Protein AF-A0A8C9S2L9-F1 (afdb_monomer_lite)

pLDDT: mean 76.25, std 18.32, range [38.62, 98.0]

Foldseek 3Di:
DDDDDDDDDDDDDDDDDDPPPPPPDPDDPVVVPPPPPPPPPPVPPPVVVVVVCVVPVVCVVVVVVVVCVVVVVVVVVVCCCPPPQVHPPDCPPPVRSVVPDDQCDDPDPDDDPDGDDDDVVVVVVVVVVD

InterPro domains:
  IPR010530 NADH-ubiquinone reductase complex 1 MLRQ subunit [PF06522] (54-107)
  IPR010530 NADH-ubiquinone reductase complex 1 MLRQ subunit [PTHR14256] (47-130)

Secondary structure (DSSP, 8-state):
------------PPPP------------GGGGSSS---------THHHHHHHHHH-TTHHHHHHHHHHHHHHHHHHHHHHHHH-TTS-S-TTT-S-GGGG--TTS--SSS-SS------HHHHHHHHHH-

Sequence (130 aa):
MIGSLSTCPGHRAPPPLLMIHRTGRKSRPEDLQNHFSFHPRFRRKMSGFFQLLRKKKELIPLIGFVGIAAAGAVSASIYFLLTKPDVILNKTTNPEPWENLDPSKPQKLLTVNQHWKPVEELQMVKNMTK

Radius of gyration: 40.78 Å; chains: 1; bounding box: 51×93×99 Å

Organism: Scleropages formosus (NCBI:txid113540)

Structure (mmCIF, N/CA/C/O backbone):
data_AF-A0A8C9S2L9-F1
#
_entry.id   AF-A0A8C9S2L9-F1
#
loop_
_atom_site.group_PDB
_atom_site.id
_atom_site.type_symbol
_atom_site.label_atom_id
_atom_site.label_alt_id
_atom_site.label_comp_id
_atom_site.label_asym_id
_atom_site.label_entity_id
_atom_site.label_seq_id
_atom_site.pdbx_PDB_ins_code
_atom_site.Cartn_x
_atom_site.Cartn_y
_atom_site.Cartn_z
_atom_site.occupancy
_atom_site.B_iso_or_equiv
_atom_site.auth_seq_id
_atom_site.auth_comp_id
_atom_site.auth_asym_id
_atom_site.auth_atom_id
_atom_site.pdbx_PDB_model_num
ATOM 1 N N . MET A 1 1 ? 4.739 77.047 36.561 1.00 39.81 1 MET A N 1
ATOM 2 C CA . MET A 1 1 ? 5.771 77.795 37.311 1.00 39.81 1 MET A CA 1
ATOM 3 C C . MET A 1 1 ? 5.863 77.144 38.685 1.00 39.81 1 MET A C 1
ATOM 5 O O . MET A 1 1 ? 4.840 77.052 39.340 1.00 39.81 1 MET A O 1
ATOM 9 N N . ILE A 1 2 ? 6.872 76.302 38.921 1.00 41.44 2 ILE A N 1
ATOM 10 C CA . ILE A 1 2 ? 8.150 76.658 39.578 1.00 41.44 2 ILE A CA 1
ATOM 11 C C . ILE A 1 2 ? 7.880 77.170 41.003 1.00 41.44 2 ILE A C 1
ATOM 13 O O . ILE A 1 2 ? 7.382 78.277 41.148 1.00 41.44 2 ILE A O 1
ATOM 17 N N . GLY A 1 3 ? 8.072 76.321 42.020 1.00 38.62 3 GLY A N 1
ATOM 18 C CA . GLY A 1 3 ? 9.108 76.517 43.062 1.00 38.62 3 GLY A CA 1
ATOM 19 C C . GLY A 1 3 ? 8.465 77.153 44.306 1.00 38.62 3 GLY A C 1
ATOM 20 O O . GLY A 1 3 ? 7.509 77.893 44.158 1.00 38.62 3 GLY A O 1
ATOM 21 N N . SER A 1 4 ? 8.817 76.918 45.567 1.00 44.84 4 SER A N 1
ATOM 22 C CA . SER A 1 4 ? 10.034 76.455 46.240 1.00 44.84 4 SER A CA 1
ATOM 23 C C . SER A 1 4 ? 9.603 76.043 47.668 1.00 44.84 4 SER A C 1
ATOM 25 O O . SER A 1 4 ? 8.721 76.680 48.231 1.00 44.84 4 SER A O 1
ATOM 27 N N . LEU A 1 5 ? 10.003 74.878 48.183 1.00 43.31 5 LEU A N 1
ATOM 28 C CA . LEU A 1 5 ? 11.209 74.599 48.988 1.00 43.31 5 LEU A CA 1
ATOM 29 C C . LEU A 1 5 ? 11.068 74.889 50.493 1.00 43.31 5 LEU A C 1
ATOM 31 O O . LEU A 1 5 ? 10.469 75.875 50.901 1.00 43.31 5 LEU A O 1
ATOM 35 N N . SER A 1 6 ? 11.815 74.081 51.255 1.00 45.31 6 SER A N 1
ATOM 36 C CA . SER A 1 6 ? 12.221 74.264 52.656 1.00 45.31 6 SER A CA 1
ATOM 37 C C . SER A 1 6 ? 11.240 73.659 53.679 1.00 45.31 6 SER A C 1
ATOM 39 O O . SER A 1 6 ? 10.057 73.955 53.658 1.00 45.31 6 SER A O 1
ATOM 41 N N . THR A 1 7 ? 11.626 72.761 54.593 1.00 47.91 7 THR A N 1
ATOM 42 C CA . THR A 1 7 ? 12.914 72.631 55.298 1.00 47.91 7 THR A CA 1
ATOM 43 C C . THR A 1 7 ? 13.059 71.200 55.866 1.00 47.91 7 THR A C 1
ATOM 45 O O . THR A 1 7 ? 12.128 70.679 56.475 1.00 47.91 7 THR A O 1
ATOM 48 N N . CYS A 1 8 ? 14.221 70.563 55.668 1.00 41.47 8 CYS A N 1
ATOM 49 C CA . CYS A 1 8 ? 14.717 69.381 56.414 1.00 41.47 8 CYS A CA 1
ATOM 50 C C . CYS A 1 8 ? 15.183 69.814 57.839 1.00 41.47 8 CYS A C 1
ATOM 52 O O . CYS A 1 8 ? 15.072 71.004 58.116 1.00 41.47 8 CYS A O 1
ATOM 54 N N . PRO A 1 9 ? 15.809 69.004 58.733 1.00 50.06 9 PRO A N 1
ATOM 55 C CA . PRO A 1 9 ? 16.164 67.580 58.687 1.00 50.06 9 PRO A CA 1
ATOM 56 C C . PRO A 1 9 ? 15.889 66.804 60.005 1.00 50.06 9 PRO A C 1
ATOM 58 O O . PRO A 1 9 ? 15.728 67.363 61.083 1.00 50.06 9 PRO A O 1
ATOM 61 N N . GLY A 1 10 ? 15.926 65.472 59.937 1.00 43.38 10 GLY A N 1
ATOM 62 C CA . GLY A 1 10 ? 15.890 64.592 61.110 1.00 43.38 10 GLY A CA 1
ATOM 63 C C . GLY A 1 10 ? 16.819 63.403 60.908 1.00 43.38 10 GLY A C 1
ATOM 64 O O . GLY A 1 10 ? 16.395 62.338 60.472 1.00 43.38 10 GLY A O 1
ATOM 65 N N . HIS A 1 11 ? 18.104 63.625 61.173 1.00 51.09 11 HIS A N 1
ATOM 66 C CA . HIS A 1 11 ? 19.195 62.661 61.056 1.00 51.09 11 HIS A CA 1
ATOM 67 C C . HIS A 1 11 ? 18.979 61.511 62.058 1.00 51.09 11 HIS A C 1
ATOM 69 O O . HIS A 1 11 ? 19.073 61.717 63.267 1.00 51.09 11 HIS A O 1
ATOM 75 N N . ARG A 1 12 ? 18.684 60.295 61.582 1.00 48.59 12 ARG A N 1
ATOM 76 C CA . ARG A 1 12 ? 18.643 59.082 62.416 1.00 48.59 12 ARG A CA 1
ATOM 77 C C . ARG A 1 12 ? 19.739 58.128 61.940 1.00 48.59 12 ARG A C 1
ATOM 79 O O . ARG A 1 12 ? 19.815 57.813 60.757 1.00 48.59 12 ARG A O 1
ATOM 86 N N . ALA A 1 13 ? 20.628 57.762 62.859 1.00 54.91 13 ALA A N 1
ATOM 87 C CA . ALA A 1 13 ? 21.772 56.886 62.629 1.00 54.91 13 ALA A CA 1
ATOM 88 C C . ALA A 1 13 ? 21.344 55.488 62.126 1.00 54.91 13 ALA A C 1
ATOM 90 O O . ALA A 1 13 ? 20.272 55.011 62.514 1.00 54.91 13 ALA A O 1
ATOM 91 N N . PRO A 1 14 ? 22.156 54.813 61.290 1.00 62.28 14 PRO A N 1
ATOM 92 C CA . PRO A 1 14 ? 21.868 53.452 60.852 1.00 62.28 14 PRO A CA 1
ATOM 93 C C . PRO A 1 14 ? 22.109 52.438 61.990 1.00 62.28 14 PRO A C 1
ATOM 95 O O . PRO A 1 14 ? 23.114 52.547 62.697 1.00 62.28 14 PRO A O 1
ATOM 98 N N . PRO A 1 15 ? 21.229 51.437 62.181 1.00 66.88 15 PRO A N 1
ATOM 99 C CA . PRO A 1 15 ? 21.486 50.333 63.102 1.00 66.88 15 PRO A CA 1
ATOM 100 C C . PRO A 1 15 ? 22.613 49.415 62.583 1.00 66.88 15 PRO A C 1
ATOM 102 O O . PRO A 1 15 ? 22.843 49.339 61.373 1.00 66.88 15 PRO A O 1
ATOM 105 N N . PRO A 1 16 ? 23.323 48.712 63.484 1.00 56.75 16 PRO A N 1
ATOM 106 C CA . PRO A 1 16 ? 24.492 47.913 63.138 1.00 56.75 16 PRO A CA 1
ATOM 107 C C . PRO A 1 16 ? 24.140 46.738 62.218 1.00 56.75 16 PRO A C 1
ATOM 109 O O . PRO A 1 16 ? 23.162 46.020 62.426 1.00 56.75 16 PRO A O 1
ATOM 112 N N . LEU A 1 17 ? 24.994 46.549 61.208 1.00 57.59 17 LEU A N 1
ATOM 113 C CA . LEU A 1 17 ? 25.014 45.424 60.278 1.00 57.59 17 LEU A CA 1
ATOM 114 C C . LEU A 1 17 ? 25.057 44.095 61.051 1.00 57.59 17 LEU A C 1
ATOM 116 O O . LEU A 1 17 ? 26.111 43.653 61.508 1.00 57.59 17 LEU A O 1
ATOM 120 N N . LEU A 1 18 ? 23.906 43.432 61.173 1.00 56.97 18 LEU A N 1
ATOM 121 C CA . LEU A 1 18 ? 23.842 42.026 61.554 1.00 56.97 18 LEU A CA 1
ATOM 122 C C . LEU A 1 18 ? 24.429 41.198 60.405 1.00 56.97 18 LEU A C 1
ATOM 124 O O . LEU A 1 18 ? 23.785 40.958 59.384 1.00 56.97 18 LEU A O 1
ATOM 128 N N . MET A 1 19 ? 25.684 40.786 60.585 1.00 51.91 19 MET A N 1
ATOM 129 C CA . MET A 1 19 ? 26.362 39.756 59.802 1.00 51.91 19 MET A CA 1
ATOM 130 C C . MET A 1 19 ? 25.570 38.446 59.898 1.00 51.91 19 MET A C 1
ATOM 132 O O . MET A 1 19 ? 25.762 37.644 60.812 1.00 51.91 19 MET A O 1
ATOM 136 N N . ILE A 1 20 ? 24.660 38.218 58.949 1.00 57.28 20 ILE A N 1
ATOM 137 C CA . ILE A 1 20 ? 24.030 36.912 58.762 1.00 57.28 20 ILE A CA 1
ATOM 138 C C . ILE A 1 20 ? 25.102 35.976 58.205 1.00 57.28 20 ILE A C 1
ATOM 140 O O . ILE A 1 20 ? 25.492 36.051 57.038 1.00 57.28 20 ILE A O 1
ATOM 144 N N . HIS A 1 21 ? 25.578 35.090 59.072 1.00 48.66 21 HIS A N 1
ATOM 145 C CA . HIS A 1 21 ? 26.456 33.979 58.748 1.00 48.66 21 HIS A CA 1
ATOM 146 C C . HIS A 1 21 ? 25.776 33.114 57.669 1.00 48.66 21 HIS A C 1
ATOM 148 O O . HIS A 1 21 ? 24.833 32.373 57.953 1.00 48.66 21 HIS A O 1
ATOM 154 N N . ARG A 1 22 ? 26.215 33.232 56.405 1.00 52.47 22 ARG A N 1
ATOM 155 C CA . ARG A 1 22 ? 25.791 32.342 55.313 1.00 52.47 22 ARG A CA 1
ATOM 156 C C . ARG A 1 22 ? 26.290 30.934 55.624 1.00 52.47 22 ARG A C 1
ATOM 158 O O . ARG A 1 22 ? 27.412 30.566 55.291 1.00 52.47 22 ARG A O 1
ATOM 165 N N . THR A 1 23 ? 25.447 30.131 56.255 1.00 50.12 23 THR A N 1
ATOM 166 C CA . THR A 1 23 ? 25.638 28.686 56.321 1.00 50.12 23 THR A CA 1
ATOM 167 C C . THR A 1 23 ? 25.376 28.122 54.926 1.00 50.12 23 THR A C 1
ATOM 169 O O . THR A 1 23 ? 24.242 27.998 54.469 1.00 50.12 23 THR A O 1
ATOM 172 N N . GLY A 1 24 ? 26.454 27.838 54.195 1.00 48.16 24 GLY A N 1
ATOM 173 C CA . GLY A 1 24 ? 26.383 27.126 52.926 1.00 48.16 24 GLY A CA 1
ATOM 174 C C . GLY A 1 24 ? 25.824 25.723 53.155 1.00 48.16 24 GLY A C 1
ATOM 175 O O . GLY A 1 24 ? 26.552 24.821 53.565 1.00 48.16 24 GLY A O 1
ATOM 176 N N . ARG A 1 25 ? 24.527 25.524 52.893 1.00 48.94 25 ARG A N 1
ATOM 177 C CA . ARG A 1 25 ? 23.947 24.186 52.732 1.00 48.94 25 ARG A CA 1
ATOM 178 C C . ARG A 1 25 ? 24.575 23.553 51.494 1.00 48.94 25 ARG A C 1
ATOM 180 O O . ARG A 1 25 ? 24.208 23.874 50.370 1.00 48.94 25 ARG A O 1
ATOM 187 N N . LYS A 1 26 ? 25.514 22.641 51.724 1.00 48.22 26 LYS A N 1
ATOM 188 C CA . LYS A 1 26 ? 25.992 21.666 50.744 1.00 48.22 26 LYS A CA 1
ATOM 189 C C . LYS A 1 26 ? 24.792 20.805 50.326 1.00 48.22 26 LYS A C 1
ATOM 191 O O . LYS A 1 26 ? 24.383 19.922 51.078 1.00 48.22 26 LYS A O 1
ATOM 196 N N . SER A 1 27 ? 24.175 21.114 49.189 1.00 57.12 27 SER A N 1
ATOM 197 C CA . SER A 1 27 ? 23.128 20.283 48.591 1.00 57.12 27 SER A CA 1
ATOM 198 C C . SER A 1 27 ? 23.719 18.909 48.272 1.00 57.12 27 SER A C 1
ATOM 200 O O . SER A 1 27 ? 24.768 18.798 47.635 1.00 57.12 27 SER A O 1
ATOM 202 N N . ARG A 1 28 ? 23.088 17.856 48.799 1.00 55.19 28 ARG A N 1
ATOM 203 C CA . ARG A 1 28 ? 23.470 16.468 48.526 1.00 55.19 28 ARG A CA 1
ATOM 204 C C . ARG A 1 28 ? 23.173 16.151 47.050 1.00 55.19 28 ARG A C 1
ATOM 206 O O . ARG A 1 28 ? 22.149 16.601 46.546 1.00 55.19 28 ARG A O 1
ATOM 213 N N . PRO A 1 29 ? 24.020 15.362 46.366 1.00 54.28 29 PRO A N 1
ATOM 214 C CA . PRO A 1 29 ? 23.830 15.019 44.950 1.00 54.28 29 PRO A CA 1
ATOM 215 C C . PRO A 1 29 ? 22.564 14.181 44.669 1.00 54.28 29 PRO A C 1
ATOM 217 O O . PRO A 1 29 ? 22.154 14.074 43.521 1.00 54.28 29 PRO A O 1
ATOM 220 N N . GLU A 1 30 ? 21.907 13.653 45.705 1.00 56.88 30 GLU A N 1
ATOM 221 C CA . GLU A 1 30 ? 20.655 12.883 45.622 1.00 56.88 30 GLU A CA 1
ATOM 222 C C . GLU A 1 30 ? 19.436 13.715 45.164 1.00 56.88 30 GLU A C 1
ATOM 224 O O . GLU A 1 30 ? 18.477 13.169 44.620 1.00 56.88 30 GLU A O 1
ATOM 229 N N . ASP A 1 31 ? 19.461 15.043 45.330 1.00 52.62 31 ASP A N 1
ATOM 230 C CA . ASP A 1 31 ? 18.317 15.908 44.991 1.00 52.62 31 ASP A CA 1
ATOM 231 C C . ASP A 1 31 ? 18.241 16.268 43.493 1.00 52.62 31 ASP A C 1
ATOM 233 O O . ASP A 1 31 ? 17.215 16.761 43.021 1.00 52.62 31 ASP A O 1
ATOM 237 N N . LEU A 1 32 ? 19.292 15.981 42.711 1.00 55.69 32 LEU A N 1
ATOM 238 C CA . LEU A 1 32 ? 19.327 16.250 41.265 1.00 55.69 32 LEU A CA 1
ATOM 239 C C . LEU A 1 32 ? 18.942 15.033 40.403 1.00 55.69 32 LEU A C 1
ATOM 241 O O . LEU A 1 32 ? 18.920 15.129 39.178 1.00 55.69 32 LEU A O 1
ATOM 245 N N . GLN A 1 33 ? 18.606 13.896 41.020 1.00 56.06 33 GLN A N 1
ATOM 246 C CA . GLN A 1 33 ? 18.216 12.671 40.308 1.00 56.06 33 GLN A CA 1
ATOM 247 C C . GLN A 1 33 ? 16.689 12.566 40.082 1.00 56.06 33 GLN A C 1
ATOM 249 O O . GLN A 1 33 ? 16.240 11.743 39.288 1.00 56.06 33 GLN A O 1
ATOM 254 N N . ASN A 1 34 ? 15.872 13.416 40.721 1.00 54.88 34 ASN A N 1
ATOM 255 C CA . ASN A 1 34 ? 14.414 13.218 40.808 1.00 54.88 34 ASN A CA 1
ATOM 256 C C . ASN A 1 34 ? 13.539 14.168 39.965 1.00 54.88 34 ASN A C 1
ATOM 258 O O . ASN A 1 34 ? 12.315 14.109 40.068 1.00 54.88 34 ASN A O 1
ATOM 262 N N . HIS A 1 35 ? 14.108 15.005 39.091 1.00 49.53 35 HIS A N 1
ATOM 263 C CA . HIS A 1 35 ? 13.314 15.949 38.278 1.00 49.53 35 HIS A CA 1
ATOM 264 C C . HIS A 1 35 ? 13.149 15.553 36.796 1.00 49.53 35 HIS A C 1
ATOM 266 O O . HIS A 1 35 ? 12.462 16.235 36.040 1.00 49.53 35 HIS A O 1
ATOM 272 N N . PHE A 1 36 ? 13.725 14.424 36.372 1.00 56.22 36 PHE A N 1
ATOM 273 C CA . PHE A 1 36 ? 13.581 13.893 35.008 1.00 56.22 36 PHE A CA 1
ATOM 274 C C . PHE A 1 36 ? 12.893 12.526 34.980 1.00 56.22 36 PHE A C 1
ATOM 276 O O . PHE A 1 36 ? 13.228 11.647 34.193 1.00 56.22 36 PHE A O 1
ATOM 283 N N . SER A 1 37 ? 11.854 12.350 35.795 1.00 54.81 37 SER A N 1
ATOM 284 C CA . SER A 1 37 ? 10.844 11.333 35.496 1.00 54.81 37 SER A CA 1
ATOM 285 C C . SER A 1 37 ? 9.873 11.908 34.469 1.00 54.81 37 SER A C 1
ATOM 287 O O . SER A 1 37 ? 8.771 12.347 34.802 1.00 54.81 37 SER A O 1
ATOM 289 N N . PHE A 1 38 ? 10.285 11.922 33.197 1.00 58.12 38 PHE A N 1
ATOM 290 C CA . PHE A 1 38 ? 9.334 12.006 32.094 1.00 58.12 38 PHE A CA 1
ATOM 291 C C . PHE A 1 38 ? 8.501 10.730 32.163 1.00 58.12 38 PHE A C 1
ATOM 293 O O . PHE A 1 38 ? 8.888 9.685 31.654 1.00 58.12 38 PHE A O 1
ATOM 300 N N . HIS A 1 39 ? 7.391 10.788 32.892 1.00 55.16 39 HIS A N 1
ATOM 301 C CA . HIS A 1 39 ? 6.398 9.734 32.911 1.00 55.16 39 HIS A CA 1
ATOM 302 C C . HIS A 1 39 ? 5.571 9.939 31.638 1.00 55.16 39 HIS A C 1
ATOM 304 O O . HIS A 1 39 ? 4.702 10.821 31.630 1.00 55.16 39 HIS A O 1
ATOM 310 N N . PRO A 1 40 ? 5.780 9.181 30.543 1.00 55.22 40 PRO A N 1
ATOM 311 C CA . PRO A 1 40 ? 4.796 9.182 29.486 1.00 55.22 40 PRO A CA 1
ATOM 312 C C . PRO A 1 40 ? 3.531 8.591 30.108 1.00 55.22 40 PRO A C 1
ATOM 314 O O . PRO A 1 40 ? 3.379 7.375 30.228 1.00 55.22 40 PRO A O 1
ATOM 317 N N . ARG A 1 41 ? 2.579 9.439 30.515 1.00 60.53 41 ARG A N 1
ATOM 318 C CA . ARG A 1 41 ? 1.194 9.015 30.748 1.00 60.53 41 ARG A CA 1
ATOM 319 C C . ARG A 1 41 ? 0.539 8.729 29.400 1.00 60.53 41 ARG A C 1
ATOM 321 O O . ARG A 1 41 ? -0.532 9.233 29.085 1.00 60.53 41 ARG A O 1
ATOM 328 N N . PHE A 1 42 ? 1.152 7.846 28.620 1.00 58.25 42 PHE A N 1
ATOM 329 C CA . PHE A 1 42 ? 0.535 7.191 27.481 1.00 58.25 42 PHE A CA 1
ATOM 330 C C . PHE A 1 42 ? -0.371 6.068 28.009 1.00 58.25 42 PHE A C 1
ATOM 332 O O . PHE A 1 42 ? -0.235 4.891 27.677 1.00 58.25 42 PHE A O 1
ATOM 339 N N . ARG A 1 43 ? -1.301 6.419 28.909 1.00 60.44 43 ARG A N 1
ATOM 340 C CA . ARG A 1 43 ? -2.315 5.488 29.407 1.00 60.44 43 ARG A CA 1
ATOM 341 C C . ARG A 1 43 ? -3.330 5.305 28.284 1.00 60.44 43 ARG A C 1
ATOM 343 O O . ARG A 1 43 ? -4.305 6.047 28.192 1.00 60.44 43 ARG A O 1
ATOM 350 N N . ARG A 1 44 ? -3.045 4.343 27.399 1.00 59.53 44 ARG A N 1
ATOM 351 C CA . ARG A 1 44 ? -3.895 3.922 26.277 1.00 59.53 44 ARG A CA 1
ATOM 352 C C . ARG A 1 44 ? -5.344 3.791 26.743 1.00 59.53 44 ARG A C 1
ATOM 354 O O . ARG A 1 44 ? -5.697 2.866 27.471 1.00 59.53 44 ARG A O 1
ATOM 361 N N . LYS A 1 45 ? -6.203 4.693 26.279 1.00 58.59 45 LYS A N 1
ATOM 362 C CA . LYS A 1 45 ? -7.653 4.672 26.511 1.00 58.59 45 LYS A CA 1
ATOM 363 C C . LYS A 1 45 ? -8.351 3.744 25.502 1.00 58.59 45 LYS A C 1
ATOM 365 O O . LYS A 1 45 ? -9.429 4.055 25.023 1.00 58.59 45 LYS A O 1
ATOM 370 N N . MET A 1 46 ? -7.739 2.607 25.149 1.00 59.56 46 MET A N 1
ATOM 371 C CA . MET A 1 46 ? -8.326 1.663 24.183 1.00 59.56 46 MET A CA 1
ATOM 372 C C . MET A 1 46 ? -9.568 0.961 24.746 1.00 59.56 46 MET A C 1
ATOM 374 O O . MET A 1 46 ? -10.482 0.634 23.997 1.00 59.56 46 MET A O 1
ATOM 378 N N . SER A 1 47 ? -9.637 0.747 26.065 1.00 65.94 47 SER A N 1
ATOM 379 C CA . SER A 1 47 ? -10.713 -0.043 26.676 1.00 65.94 47 SER A CA 1
ATOM 380 C C . SER A 1 47 ? -12.105 0.569 26.483 1.00 65.94 47 SER A C 1
ATOM 382 O O . SER 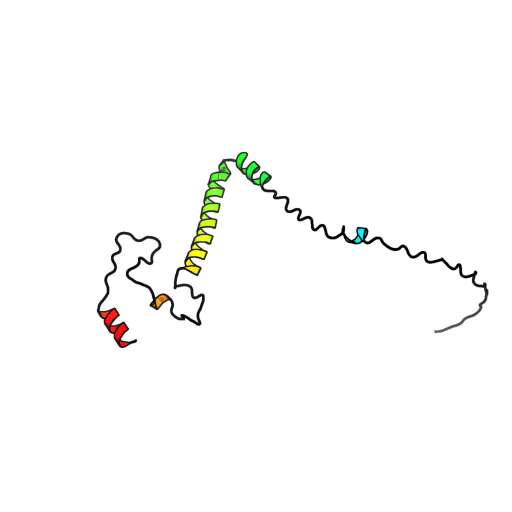A 1 47 ? -13.075 -0.178 26.384 1.00 65.94 47 SER A O 1
ATOM 384 N N . GLY A 1 48 ? -12.219 1.898 26.387 1.00 81.12 48 GLY A N 1
ATOM 385 C CA . GLY A 1 48 ? -13.506 2.587 26.243 1.00 81.12 48 GLY A CA 1
ATOM 386 C C . GLY A 1 48 ? -14.164 2.387 24.875 1.00 81.12 48 GLY A C 1
ATOM 387 O O . GLY A 1 48 ? -15.375 2.201 24.798 1.00 81.12 48 GLY A O 1
ATOM 388 N N . PHE A 1 49 ? -13.372 2.354 23.800 1.00 85.06 49 PHE A N 1
ATOM 389 C CA . PHE A 1 49 ? -13.883 2.161 22.440 1.00 85.06 49 PHE A CA 1
ATOM 390 C C . PHE A 1 49 ? -14.378 0.726 22.216 1.00 85.06 49 PHE A C 1
ATOM 392 O O . PHE A 1 49 ? -15.490 0.514 21.739 1.00 85.06 49 PHE A O 1
ATOM 399 N N . PHE A 1 50 ? -13.611 -0.275 22.661 1.00 84.31 50 PHE A N 1
ATOM 400 C CA . PHE A 1 50 ? -14.049 -1.674 22.593 1.00 84.31 50 PHE A CA 1
ATOM 401 C C . PHE A 1 50 ? -15.287 -1.945 23.461 1.00 84.31 50 PHE A C 1
ATOM 403 O O . PHE A 1 50 ? -16.148 -2.738 23.077 1.00 84.31 50 PHE A O 1
ATOM 410 N N . GLN A 1 51 ? -15.424 -1.262 24.603 1.00 87.12 51 GLN A N 1
ATOM 411 C CA . GLN A 1 51 ? -16.649 -1.316 25.406 1.00 87.12 51 GLN A CA 1
ATOM 412 C C . GLN A 1 51 ? -17.854 -0.714 24.669 1.00 87.12 51 GLN A C 1
ATOM 414 O O . GLN A 1 51 ? -18.945 -1.275 24.752 1.00 87.12 51 GLN A O 1
ATOM 419 N N . LEU A 1 52 ? -17.671 0.381 23.922 1.00 86.38 52 LEU A N 1
ATOM 420 C CA . LEU A 1 52 ? -18.722 0.984 23.096 1.00 86.38 52 LEU A CA 1
ATOM 421 C C . LEU A 1 52 ? -19.185 0.027 21.984 1.00 86.38 52 LEU A C 1
ATOM 423 O O . LEU A 1 52 ? -20.385 -0.198 21.842 1.00 86.38 52 LEU A O 1
ATOM 427 N N . LEU A 1 53 ? -18.245 -0.603 21.271 1.00 86.81 53 LEU A N 1
ATOM 428 C CA . LEU A 1 53 ? -18.545 -1.592 20.227 1.00 86.81 53 LEU A CA 1
ATOM 429 C C . LEU A 1 53 ? -19.254 -2.839 20.775 1.00 86.81 53 LEU A C 1
ATOM 431 O O . LEU A 1 53 ? -20.172 -3.358 20.145 1.00 86.81 53 LEU A O 1
ATOM 435 N N . ARG A 1 54 ? -18.882 -3.309 21.976 1.00 85.75 54 ARG A N 1
ATOM 436 C CA . ARG A 1 54 ? -19.589 -4.423 22.636 1.00 85.75 54 ARG A CA 1
ATOM 437 C C . ARG A 1 54 ? -21.013 -4.060 23.054 1.00 85.75 54 ARG A C 1
ATOM 439 O O . ARG A 1 54 ? -21.887 -4.922 22.995 1.00 85.75 54 ARG A O 1
ATOM 446 N N . LYS A 1 55 ? -21.246 -2.811 23.469 1.00 91.94 55 LYS A N 1
ATOM 447 C CA . LYS A 1 55 ? -22.575 -2.303 23.850 1.00 91.94 55 LYS A CA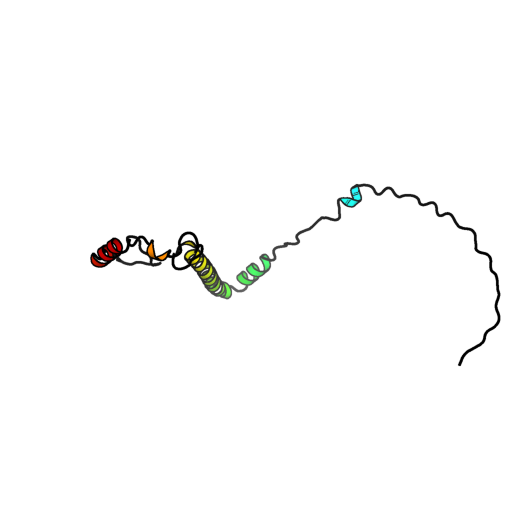 1
ATOM 448 C C . LYS A 1 55 ? -23.474 -2.029 22.638 1.00 91.94 55 LYS A C 1
ATOM 450 O O . LYS A 1 55 ? -24.690 -2.126 22.769 1.00 91.94 55 LYS A O 1
ATOM 455 N N . LYS A 1 56 ? -22.903 -1.686 21.478 1.00 88.94 56 LYS A N 1
ATOM 456 C CA . LYS A 1 56 ? -23.624 -1.352 20.237 1.00 88.94 56 LYS A CA 1
ATOM 457 C C . LYS A 1 56 ? -23.087 -2.179 19.064 1.00 88.94 56 LYS A C 1
ATOM 459 O O . LYS A 1 56 ? -22.218 -1.733 18.321 1.00 88.94 56 LYS A O 1
ATOM 464 N N . LYS A 1 57 ? -23.619 -3.394 18.894 1.00 87.19 57 LYS A N 1
ATOM 465 C CA . LYS A 1 57 ? -23.140 -4.359 17.884 1.00 87.19 57 LYS A CA 1
ATOM 466 C C . LYS A 1 57 ? -23.407 -3.935 16.436 1.00 87.19 57 LYS A C 1
ATOM 468 O O . LYS A 1 57 ? -22.677 -4.348 15.545 1.00 87.19 57 LYS A O 1
ATOM 473 N N . GLU A 1 58 ? -24.394 -3.075 16.214 1.00 90.19 58 GLU A N 1
ATOM 474 C CA . GLU A 1 58 ? -24.738 -2.523 14.896 1.00 90.19 58 GLU A CA 1
ATOM 475 C C . GLU A 1 58 ? -23.613 -1.656 14.303 1.00 90.19 58 GLU A C 1
ATOM 477 O O . GLU A 1 58 ? -23.482 -1.552 13.088 1.00 90.19 58 GLU A O 1
ATOM 482 N N . LEU A 1 59 ? -22.742 -1.084 15.146 1.00 89.75 59 LEU A N 1
ATOM 483 C CA . LEU A 1 59 ? -21.602 -0.276 14.698 1.00 89.75 59 LEU A CA 1
ATOM 484 C C . LEU A 1 59 ? -20.439 -1.116 14.152 1.00 89.75 59 LEU A C 1
ATOM 486 O O . LEU A 1 59 ? -19.592 -0.584 13.437 1.00 89.75 59 LEU A O 1
ATOM 490 N N . ILE A 1 60 ? -20.372 -2.405 14.494 1.00 90.25 60 ILE A N 1
ATOM 491 C CA . ILE A 1 60 ? -19.269 -3.293 14.107 1.00 90.25 60 ILE A CA 1
ATOM 492 C C . ILE A 1 60 ? -19.165 -3.435 12.581 1.00 90.25 60 ILE A C 1
ATOM 494 O O . ILE A 1 60 ? -18.081 -3.173 12.061 1.00 90.25 60 ILE A O 1
ATOM 498 N N . PRO A 1 61 ? -20.232 -3.795 11.837 1.00 93.00 61 PRO A N 1
ATOM 499 C CA . PRO A 1 61 ? -20.145 -3.879 10.380 1.00 93.00 61 PRO A CA 1
ATOM 500 C C . PRO A 1 61 ? -19.856 -2.516 9.743 1.00 93.00 61 PRO A C 1
ATOM 502 O O . PRO A 1 61 ? -19.029 -2.436 8.841 1.00 93.00 61 PRO A O 1
ATOM 505 N N . LEU A 1 62 ? -20.457 -1.434 10.251 1.00 93.88 62 LEU A N 1
ATOM 506 C CA . LEU A 1 62 ? -20.255 -0.083 9.722 1.00 93.88 62 LEU A CA 1
ATOM 507 C C . LEU A 1 62 ? -18.784 0.354 9.813 1.00 93.88 62 LEU A C 1
ATOM 509 O O . LEU A 1 62 ? -18.178 0.737 8.814 1.00 93.88 62 LEU A O 1
ATOM 513 N N . ILE A 1 63 ? -18.188 0.251 11.003 1.00 93.12 63 ILE A N 1
ATOM 514 C CA . ILE A 1 63 ? -16.776 0.596 11.221 1.00 93.12 63 ILE A CA 1
ATOM 515 C C . ILE A 1 63 ? -15.859 -0.418 10.530 1.00 93.12 63 ILE A C 1
ATOM 517 O O . ILE A 1 63 ? -14.782 -0.044 10.076 1.00 93.12 63 ILE A O 1
ATOM 521 N N . GLY A 1 64 ? -16.288 -1.675 10.399 1.00 94.31 64 GLY A N 1
ATOM 522 C CA . GLY A 1 64 ? -15.587 -2.700 9.633 1.00 94.31 64 GLY A CA 1
ATOM 523 C C . GLY A 1 64 ? -15.407 -2.304 8.169 1.00 94.31 64 GLY A C 1
ATOM 524 O O . GLY A 1 64 ? -14.277 -2.279 7.688 1.00 94.31 64 GLY A O 1
ATOM 525 N N . PHE A 1 65 ? -16.483 -1.916 7.478 1.00 96.44 65 PHE A N 1
ATOM 526 C CA . PHE A 1 65 ? -16.403 -1.470 6.083 1.00 96.44 65 PHE A CA 1
ATOM 527 C C . PHE A 1 65 ? -15.554 -0.211 5.921 1.00 96.44 65 PHE A C 1
ATOM 529 O O . PHE A 1 65 ? -14.701 -0.166 5.038 1.00 96.44 65 PHE A O 1
ATOM 536 N N . VAL A 1 66 ? -15.731 0.786 6.793 1.00 97.06 66 VAL A N 1
ATOM 537 C CA . VAL A 1 66 ? -14.921 2.015 6.757 1.00 97.06 66 VAL A CA 1
ATOM 538 C C . VAL A 1 66 ? -13.446 1.710 7.033 1.00 97.06 66 VAL A C 1
ATOM 540 O O . VAL A 1 66 ? -12.570 2.247 6.361 1.00 97.06 66 VAL A O 1
ATOM 543 N N . GLY A 1 67 ? -13.159 0.817 7.980 1.00 96.75 67 GLY A N 1
ATOM 544 C CA . GLY A 1 67 ? -11.805 0.380 8.306 1.00 96.75 67 GLY A CA 1
ATOM 545 C C . GLY A 1 67 ? -11.141 -0.369 7.153 1.00 96.75 67 GLY A C 1
ATOM 546 O O . GLY A 1 67 ? -10.005 -0.055 6.805 1.00 96.75 67 GLY A O 1
ATOM 547 N N . ILE A 1 68 ? -11.857 -1.302 6.519 1.00 97.62 68 ILE A N 1
ATOM 548 C CA . ILE A 1 68 ? -11.388 -2.016 5.323 1.00 97.62 68 ILE A CA 1
ATOM 549 C C . ILE A 1 68 ? -11.157 -1.030 4.175 1.00 97.62 68 ILE A C 1
ATOM 551 O O . ILE A 1 68 ? -10.125 -1.110 3.518 1.00 97.62 68 ILE A O 1
ATOM 555 N N . ALA A 1 69 ? -12.062 -0.074 3.960 1.00 97.25 69 ALA A N 1
ATOM 556 C CA . ALA A 1 69 ? -11.913 0.938 2.919 1.00 97.25 69 ALA A CA 1
ATOM 557 C C . ALA A 1 69 ? -10.694 1.839 3.165 1.00 97.25 69 ALA A C 1
ATOM 559 O O . ALA A 1 69 ? -9.887 2.039 2.260 1.00 97.25 69 ALA A O 1
ATOM 560 N N . ALA A 1 70 ? -10.510 2.336 4.390 1.00 97.94 70 ALA A N 1
ATOM 561 C CA . ALA A 1 70 ? -9.370 3.174 4.748 1.00 97.94 70 ALA A CA 1
ATOM 562 C C . ALA A 1 70 ? -8.043 2.407 4.635 1.00 97.94 70 ALA A C 1
ATOM 564 O O . ALA A 1 70 ? -7.091 2.899 4.029 1.00 97.94 70 ALA A O 1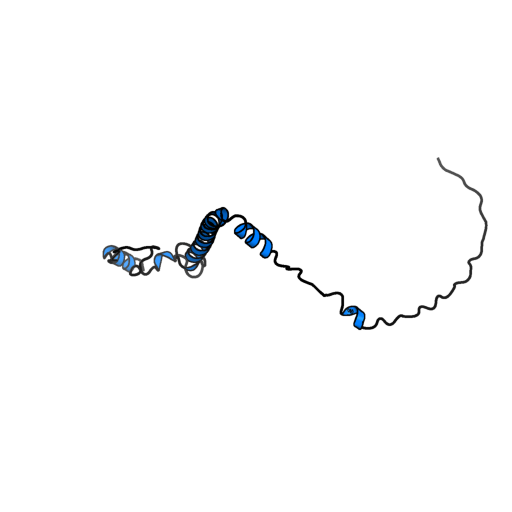
ATOM 565 N N . ALA A 1 71 ? -7.983 1.180 5.159 1.00 97.50 71 ALA A N 1
ATOM 566 C CA . ALA A 1 71 ? -6.806 0.325 5.035 1.00 97.50 71 ALA A CA 1
ATOM 567 C C . ALA A 1 71 ? -6.518 -0.041 3.570 1.00 97.50 71 ALA A C 1
ATOM 569 O O . ALA A 1 71 ? -5.365 -0.006 3.140 1.00 97.50 71 ALA A O 1
ATOM 570 N N . GLY A 1 72 ? -7.556 -0.339 2.788 1.00 97.44 72 GLY A N 1
ATOM 571 C CA . GLY A 1 72 ? -7.469 -0.603 1.353 1.00 97.44 72 GLY A CA 1
ATOM 572 C C . GLY A 1 72 ? -6.926 0.596 0.577 1.00 97.44 72 GLY A C 1
ATOM 573 O O . GLY A 1 72 ? -6.000 0.446 -0.211 1.00 97.44 72 GLY A O 1
ATOM 574 N N . ALA A 1 73 ? -7.422 1.802 0.856 1.00 97.31 73 ALA A N 1
ATOM 575 C CA . ALA A 1 73 ? -6.944 3.028 0.222 1.00 97.31 73 ALA A CA 1
ATOM 576 C C . ALA A 1 73 ? -5.468 3.302 0.544 1.00 97.31 73 ALA A C 1
ATOM 578 O O . ALA A 1 73 ? -4.673 3.570 -0.360 1.00 97.31 73 ALA A O 1
ATOM 579 N N . VAL A 1 74 ? -5.080 3.191 1.818 1.00 98.00 74 VAL A N 1
ATOM 580 C CA . VAL A 1 74 ? -3.690 3.411 2.245 1.00 98.00 74 VAL A CA 1
ATOM 581 C C . VAL A 1 74 ? -2.764 2.366 1.624 1.00 98.00 74 VAL A C 1
ATOM 583 O O . VAL A 1 74 ? -1.732 2.718 1.056 1.00 98.00 74 VAL A O 1
ATOM 586 N N . SER A 1 75 ? -3.141 1.087 1.682 1.00 96.56 75 SER A N 1
ATOM 587 C CA . SER A 1 75 ? -2.331 0.001 1.119 1.00 96.56 75 SER A CA 1
ATOM 588 C C . SER A 1 75 ? -2.196 0.097 -0.401 1.00 96.56 75 SER A C 1
ATOM 590 O O . SER A 1 75 ? -1.083 -0.034 -0.906 1.00 96.56 75 SER A O 1
ATOM 592 N N . ALA A 1 76 ? -3.276 0.402 -1.127 1.00 94.75 76 ALA A N 1
ATOM 593 C CA . ALA A 1 76 ? -3.234 0.631 -2.570 1.00 94.75 76 ALA A CA 1
ATOM 594 C C . ALA A 1 76 ? -2.349 1.831 -2.933 1.00 94.75 76 ALA A C 1
ATOM 596 O O . ALA A 1 76 ? -1.551 1.740 -3.863 1.00 94.75 76 ALA A O 1
ATOM 597 N N . SER A 1 77 ? -2.433 2.924 -2.168 1.00 95.19 77 SER A N 1
ATOM 598 C CA . SER A 1 77 ? -1.587 4.104 -2.383 1.00 95.19 77 SER A CA 1
ATOM 599 C C . SER A 1 77 ? -0.108 3.746 -2.245 1.00 95.19 77 SER A C 1
ATOM 601 O O . SER A 1 77 ? 0.678 4.016 -3.147 1.00 95.19 77 SER A O 1
ATOM 603 N N . ILE A 1 78 ? 0.267 3.068 -1.155 1.00 96.19 78 ILE A N 1
ATOM 604 C CA . ILE A 1 78 ? 1.652 2.630 -0.931 1.00 96.19 78 ILE A CA 1
ATOM 605 C C . ILE A 1 78 ? 2.103 1.663 -2.033 1.00 96.19 78 ILE A C 1
ATOM 607 O O . ILE A 1 78 ? 3.200 1.813 -2.568 1.00 96.19 78 ILE A O 1
ATOM 611 N N . TYR A 1 79 ? 1.258 0.699 -2.407 1.00 93.56 79 TYR A N 1
ATOM 612 C CA . TYR A 1 79 ? 1.556 -0.243 -3.483 1.00 93.56 79 TYR A CA 1
ATOM 613 C C . TYR A 1 79 ? 1.839 0.480 -4.805 1.00 93.56 79 TYR A C 1
ATOM 615 O O . TYR A 1 79 ? 2.857 0.204 -5.439 1.00 93.56 79 TYR A O 1
ATOM 623 N N . PHE A 1 80 ? 0.991 1.430 -5.209 1.00 91.69 80 PHE A N 1
ATOM 624 C CA . PHE A 1 80 ? 1.189 2.180 -6.449 1.00 91.69 80 PHE A CA 1
ATOM 625 C C . PHE A 1 80 ? 2.444 3.044 -6.417 1.00 91.69 80 PHE A C 1
ATOM 627 O O . PHE A 1 80 ? 3.197 3.026 -7.385 1.00 91.69 80 PHE A O 1
ATOM 634 N N . LEU A 1 81 ? 2.710 3.729 -5.304 1.00 91.31 81 LEU A N 1
ATOM 635 C CA . LEU A 1 81 ? 3.904 4.563 -5.165 1.00 91.31 81 LEU A CA 1
ATOM 636 C C . LEU A 1 81 ? 5.200 3.755 -5.310 1.00 91.31 81 LEU A C 1
ATOM 638 O O . LEU A 1 81 ? 6.161 4.251 -5.885 1.00 91.31 81 LEU A O 1
ATOM 642 N N . LEU A 1 82 ? 5.242 2.534 -4.769 1.00 90.12 82 LEU A N 1
ATOM 643 C CA . LEU A 1 82 ? 6.478 1.750 -4.706 1.00 90.12 82 LEU A CA 1
ATOM 644 C C . LEU A 1 82 ? 6.676 0.796 -5.885 1.00 90.12 82 LEU A C 1
ATOM 646 O O . LEU A 1 82 ? 7.813 0.452 -6.195 1.00 90.12 82 LEU A O 1
ATOM 650 N N . THR A 1 83 ? 5.595 0.316 -6.505 1.00 87.00 83 THR A N 1
ATOM 651 C CA . THR A 1 83 ? 5.677 -0.785 -7.483 1.00 87.00 83 THR A CA 1
ATOM 652 C C . THR A 1 83 ? 5.299 -0.391 -8.901 1.00 87.00 83 THR A C 1
ATOM 654 O O . THR A 1 83 ? 5.657 -1.113 -9.834 1.00 87.00 83 THR A O 1
ATOM 657 N N . LYS A 1 84 ? 4.566 0.713 -9.094 1.00 88.12 84 LYS A N 1
ATOM 658 C CA . LYS A 1 84 ? 4.135 1.137 -10.428 1.00 88.12 84 LYS A CA 1
ATOM 659 C C . LYS A 1 84 ? 5.071 2.206 -10.984 1.00 88.12 84 LYS A C 1
ATOM 661 O O . LYS A 1 84 ? 5.398 3.151 -10.273 1.00 88.12 84 LYS A O 1
ATOM 666 N N . PRO A 1 85 ? 5.478 2.086 -12.259 1.00 88.12 85 PRO A N 1
ATOM 667 C CA . PRO A 1 85 ? 6.350 3.071 -12.893 1.00 88.12 85 PRO A CA 1
ATOM 668 C C . PRO A 1 85 ? 5.629 4.380 -13.224 1.00 88.12 85 PRO A C 1
ATOM 670 O O . PRO A 1 85 ? 6.283 5.353 -13.569 1.00 88.12 85 PRO A O 1
ATOM 673 N N . ASP A 1 86 ? 4.299 4.427 -13.123 1.00 85.00 86 ASP A N 1
ATOM 674 C CA . ASP A 1 86 ? 3.521 5.631 -13.428 1.00 85.00 86 ASP A CA 1
ATOM 675 C C . ASP A 1 86 ? 3.838 6.790 -12.462 1.00 85.00 86 ASP A C 1
ATOM 677 O O . ASP A 1 86 ? 3.605 7.957 -12.774 1.00 85.00 86 ASP A O 1
ATOM 681 N N . VAL A 1 87 ? 4.392 6.481 -11.283 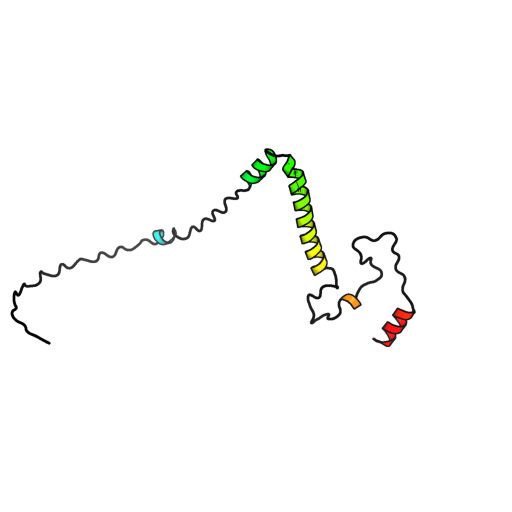1.00 87.00 87 VAL A N 1
ATOM 682 C CA . VAL A 1 87 ? 4.807 7.464 -10.280 1.00 87.00 87 VAL A CA 1
ATOM 683 C C . VAL A 1 87 ? 6.328 7.587 -10.276 1.00 87.00 87 VAL A C 1
ATOM 685 O O . VAL A 1 87 ? 7.049 6.676 -9.872 1.00 87.00 87 VAL A O 1
ATOM 688 N N . ILE A 1 88 ? 6.836 8.751 -10.682 1.00 87.12 88 ILE A N 1
ATOM 689 C CA . ILE A 1 88 ? 8.279 8.998 -10.731 1.00 87.12 88 ILE A CA 1
ATOM 690 C C . ILE A 1 88 ? 8.785 9.464 -9.361 1.00 87.12 88 ILE A C 1
ATOM 692 O O . ILE A 1 88 ? 8.644 10.635 -9.004 1.00 87.12 88 ILE A O 1
ATOM 696 N N . LEU A 1 89 ? 9.413 8.556 -8.608 1.00 85.19 89 LEU A N 1
ATOM 697 C CA . LEU A 1 89 ? 10.064 8.883 -7.331 1.00 85.19 89 LEU A CA 1
ATOM 698 C C . LEU A 1 89 ? 11.527 9.325 -7.491 1.00 85.19 89 LEU A C 1
ATOM 700 O O . LEU A 1 89 ? 12.007 10.147 -6.715 1.00 85.19 89 LEU A O 1
ATOM 704 N N . ASN A 1 90 ? 12.236 8.817 -8.503 1.00 84.81 90 ASN A N 1
ATOM 705 C CA . ASN A 1 90 ? 13.623 9.186 -8.793 1.00 84.81 90 ASN A CA 1
ATOM 706 C C . ASN A 1 90 ? 13.771 9.583 -10.267 1.00 84.81 90 ASN A C 1
ATOM 708 O O . ASN A 1 90 ? 14.022 8.741 -11.126 1.00 84.81 90 ASN A O 1
ATOM 712 N N . LYS A 1 91 ? 13.637 10.885 -10.540 1.00 84.38 91 LYS A N 1
ATOM 713 C CA . LYS A 1 91 ? 13.759 11.461 -11.890 1.00 84.38 91 LYS A CA 1
ATOM 714 C C . LYS A 1 91 ? 15.185 11.430 -12.448 1.00 84.38 91 LYS A C 1
ATOM 716 O O . LYS A 1 91 ? 15.354 11.505 -13.656 1.00 84.38 91 LYS A O 1
ATOM 721 N N . THR A 1 92 ? 16.200 11.347 -11.588 1.00 85.31 92 THR A N 1
ATOM 722 C CA . THR A 1 92 ? 17.606 11.507 -11.989 1.00 85.31 92 THR A CA 1
ATOM 723 C C . THR A 1 92 ? 18.181 10.233 -12.598 1.00 85.31 92 THR A C 1
ATOM 725 O O . THR A 1 92 ? 18.913 10.298 -13.578 1.00 85.31 92 THR A O 1
ATOM 728 N N . THR A 1 93 ? 17.873 9.069 -12.023 1.00 85.62 93 THR A N 1
ATOM 729 C CA . THR A 1 93 ? 18.451 7.790 -12.475 1.00 85.62 93 THR A CA 1
ATOM 730 C C . THR A 1 93 ? 17.622 7.120 -13.572 1.00 85.62 93 THR A C 1
ATOM 732 O O . THR A 1 93 ? 18.180 6.421 -14.410 1.00 85.62 93 THR A O 1
ATOM 735 N N . ASN A 1 94 ? 16.300 7.310 -13.567 1.00 86.50 94 ASN A N 1
ATOM 736 C CA . ASN A 1 94 ? 15.389 6.717 -14.544 1.00 86.50 94 ASN A CA 1
ATOM 737 C C . ASN A 1 94 ? 14.250 7.708 -14.854 1.00 86.50 94 ASN A C 1
ATOM 739 O O . ASN A 1 94 ? 13.221 7.674 -14.175 1.00 86.50 94 ASN A O 1
ATOM 743 N N . PRO A 1 95 ? 14.443 8.629 -15.817 1.00 86.06 95 PRO A N 1
ATOM 744 C CA . PRO A 1 95 ? 13.453 9.658 -16.136 1.00 86.06 95 PRO A CA 1
ATOM 745 C C . PRO A 1 95 ? 12.187 9.093 -16.800 1.00 86.06 95 PRO A C 1
ATOM 747 O O . PRO A 1 95 ? 11.129 9.706 -16.677 1.00 86.06 95 PRO A O 1
ATOM 750 N N . GLU A 1 96 ? 12.280 7.921 -17.442 1.00 89.06 96 GLU A N 1
ATOM 75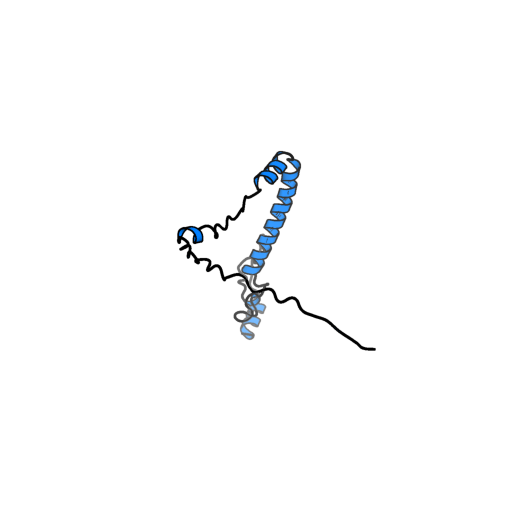1 C CA . GLU A 1 96 ? 11.194 7.273 -18.195 1.00 89.06 96 GLU A CA 1
ATOM 752 C C . GLU A 1 96 ? 10.922 5.850 -17.669 1.00 89.06 96 GLU A C 1
ATOM 754 O O . GLU A 1 96 ? 11.178 4.842 -18.336 1.00 89.06 96 GLU A O 1
ATOM 759 N N . PRO A 1 97 ? 10.404 5.721 -16.437 1.00 86.50 97 PRO A N 1
ATOM 760 C CA . PRO A 1 97 ? 10.183 4.419 -15.816 1.00 86.50 97 PRO A CA 1
ATOM 761 C C . PRO A 1 97 ? 9.155 3.543 -16.552 1.00 86.50 97 PRO A C 1
ATOM 763 O O . PRO A 1 97 ? 9.224 2.318 -16.444 1.00 86.50 97 PRO A O 1
ATOM 766 N N . TRP A 1 98 ? 8.232 4.134 -17.316 1.00 87.06 98 TRP A N 1
ATOM 767 C CA . TRP A 1 98 ? 7.227 3.411 -18.108 1.00 87.06 98 TRP A CA 1
ATOM 768 C C . TRP A 1 98 ? 7.801 2.691 -19.338 1.00 87.06 98 TRP A C 1
ATOM 770 O O . TRP A 1 98 ? 7.221 1.695 -19.764 1.00 87.06 98 TRP A O 1
ATOM 780 N N . GLU A 1 99 ? 8.947 3.125 -19.873 1.00 86.44 99 GLU A N 1
ATOM 781 C CA . GLU A 1 99 ? 9.594 2.495 -21.041 1.00 86.44 99 GLU A CA 1
ATOM 782 C C . GLU A 1 99 ? 10.215 1.123 -20.718 1.00 86.44 99 GLU A C 1
ATOM 784 O O . GLU A 1 99 ? 10.409 0.274 -21.592 1.00 86.44 99 GLU A O 1
ATOM 789 N N . ASN A 1 100 ? 10.519 0.882 -19.439 1.00 83.62 100 ASN A N 1
ATOM 790 C CA . ASN A 1 100 ? 11.263 -0.287 -18.965 1.00 83.62 100 ASN A CA 1
ATOM 791 C C . ASN A 1 100 ? 10.366 -1.359 -18.325 1.00 83.62 100 ASN A C 1
ATOM 793 O O . ASN A 1 100 ? 10.767 -2.049 -17.385 1.00 83.62 100 ASN A O 1
ATOM 797 N N . LEU A 1 101 ? 9.139 -1.504 -18.822 1.00 86.38 101 LEU A N 1
ATOM 798 C CA . LEU A 1 101 ? 8.209 -2.532 -18.365 1.00 86.38 101 LEU A CA 1
ATOM 799 C C . LEU A 1 101 ? 8.409 -3.856 -19.106 1.00 86.38 101 LEU A C 1
ATOM 801 O O . LEU A 1 101 ? 8.484 -3.883 -20.329 1.00 86.38 101 LEU A O 1
ATOM 805 N N . ASP A 1 102 ? 8.442 -4.964 -18.359 1.00 87.38 102 ASP A N 1
ATOM 806 C CA . ASP A 1 102 ? 8.400 -6.312 -18.931 1.00 87.38 102 ASP A CA 1
ATOM 807 C C . ASP A 1 102 ? 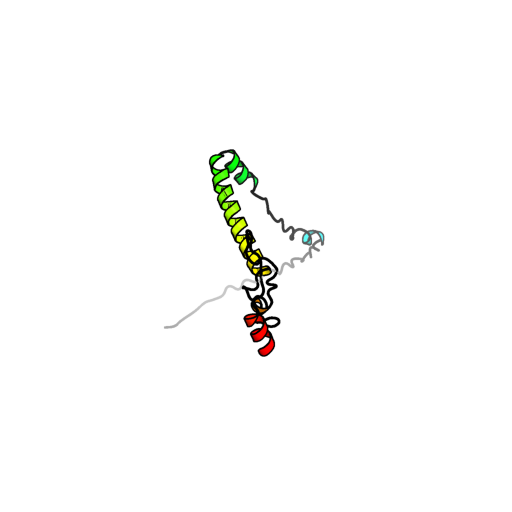6.964 -6.625 -19.371 1.00 87.38 102 ASP A C 1
ATOM 809 O O . ASP A 1 102 ? 6.084 -6.808 -18.523 1.00 87.38 102 ASP A O 1
ATOM 813 N N . PRO A 1 103 ? 6.704 -6.699 -20.681 1.00 85.12 103 PRO A N 1
ATOM 814 C CA . PRO A 1 103 ? 5.352 -6.831 -21.186 1.00 85.12 103 PRO A CA 1
ATOM 815 C C . PRO A 1 103 ? 4.827 -8.274 -21.072 1.00 85.12 103 PRO A C 1
ATOM 817 O O . PRO A 1 103 ? 3.622 -8.507 -21.176 1.00 85.12 103 PRO A O 1
ATOM 820 N N . SER A 1 104 ? 5.710 -9.237 -20.779 1.00 85.88 104 SER A N 1
ATOM 821 C CA . SER A 1 104 ? 5.363 -10.638 -20.510 1.00 85.88 104 SER A CA 1
ATOM 822 C C . SER A 1 104 ? 4.626 -10.800 -19.180 1.00 85.88 104 SER A C 1
ATOM 824 O O . SER A 1 104 ? 3.960 -11.812 -18.952 1.00 85.88 104 SER A O 1
ATOM 826 N N . LYS A 1 105 ? 4.751 -9.813 -18.284 1.00 87.88 105 LYS A N 1
ATOM 827 C CA . LYS A 1 105 ? 4.114 -9.822 -16.970 1.00 87.88 105 LYS A CA 1
ATOM 828 C C . LYS A 1 105 ? 2.797 -9.044 -17.001 1.00 87.88 105 LYS A C 1
ATOM 830 O O . LYS A 1 105 ? 2.716 -7.959 -17.577 1.00 87.88 105 LYS A O 1
ATOM 835 N N . PRO A 1 106 ? 1.744 -9.557 -16.347 1.00 88.00 106 PRO A N 1
ATOM 836 C CA . PRO A 1 106 ? 0.487 -8.839 -16.235 1.00 88.00 106 PRO A CA 1
ATOM 837 C C . PRO A 1 106 ? 0.668 -7.562 -15.404 1.00 88.00 106 PRO A C 1
ATOM 839 O O . PRO A 1 106 ? 1.021 -7.612 -14.229 1.00 88.00 106 PRO A O 1
ATOM 842 N N . GLN A 1 107 ? 0.379 -6.411 -16.011 1.00 85.38 107 GLN A N 1
ATOM 843 C CA . GLN A 1 107 ? 0.561 -5.106 -15.364 1.00 85.38 107 GLN A CA 1
ATOM 844 C C . GLN A 1 107 ? -0.679 -4.612 -14.597 1.00 85.38 107 GLN A C 1
ATOM 846 O O . GLN A 1 107 ? -0.594 -3.689 -13.782 1.00 85.38 107 GLN A O 1
ATOM 851 N N . LYS A 1 108 ? -1.843 -5.228 -14.830 1.00 88.62 108 LYS A N 1
ATOM 852 C CA . LYS A 1 108 ? -3.111 -4.886 -14.167 1.00 88.62 108 LYS A CA 1
ATOM 853 C C . LYS A 1 108 ? -3.210 -5.586 -12.811 1.00 88.62 108 LYS A C 1
ATOM 855 O O . LYS A 1 108 ? -2.641 -6.654 -12.623 1.00 88.62 108 LYS A O 1
ATOM 860 N N . LEU A 1 109 ? -3.985 -5.009 -11.890 1.00 88.06 109 LEU A N 1
ATOM 861 C CA . LEU A 1 109 ? -4.256 -5.619 -10.579 1.00 88.06 109 LEU A CA 1
ATOM 862 C C . LEU A 1 109 ? -4.934 -6.991 -10.695 1.00 88.06 109 LEU A C 1
ATOM 864 O O . LEU A 1 109 ? -4.690 -7.877 -9.886 1.00 88.06 109 LEU A O 1
ATOM 868 N N . LEU A 1 110 ? -5.777 -7.156 -11.713 1.00 90.12 110 LEU A N 1
ATOM 869 C CA . LEU A 1 110 ? -6.463 -8.396 -12.042 1.00 90.12 110 LEU A CA 1
ATOM 870 C C . LEU A 1 110 ? -6.322 -8.621 -13.544 1.00 90.12 110 LEU A C 1
ATOM 872 O O . LEU A 1 110 ? -6.588 -7.722 -14.346 1.00 90.12 110 LEU A O 1
ATOM 876 N N . THR A 1 111 ? -5.895 -9.820 -13.924 1.00 90.38 111 THR A N 1
ATOM 877 C CA . THR A 1 111 ? -5.867 -10.249 -15.322 1.00 90.38 111 THR A CA 1
ATOM 878 C C . THR A 1 111 ? -6.611 -11.564 -15.449 1.00 90.38 111 THR A C 1
ATOM 880 O O . THR A 1 111 ? -6.434 -12.465 -14.637 1.00 90.38 111 THR A O 1
ATOM 883 N N . VAL A 1 112 ? -7.474 -11.652 -16.457 1.00 92.00 112 VAL A N 1
ATOM 884 C CA . VAL A 1 112 ? -8.221 -12.865 -16.790 1.00 92.00 112 VAL A CA 1
ATOM 885 C C . VAL A 1 112 ? -7.916 -13.170 -18.249 1.00 92.00 112 VAL A C 1
ATOM 887 O O . VAL A 1 112 ? -8.207 -12.345 -19.111 1.00 92.00 112 VAL A O 1
ATOM 890 N N . ASN A 1 113 ? -7.283 -14.318 -18.513 1.00 90.12 113 ASN A N 1
ATOM 891 C CA . ASN A 1 113 ? -6.948 -14.814 -19.858 1.00 90.12 113 ASN A CA 1
ATOM 892 C C . ASN A 1 113 ? -6.170 -13.823 -20.753 1.00 90.12 113 ASN A C 1
ATOM 894 O O . ASN A 1 113 ? -6.278 -13.862 -21.978 1.00 90.12 113 ASN A O 1
ATOM 898 N N . GLN A 1 114 ? -5.390 -12.910 -20.164 1.00 88.94 114 GLN A N 1
ATOM 899 C CA . GLN A 1 114 ? -4.601 -11.947 -20.930 1.00 88.94 114 GLN A CA 1
ATOM 900 C C . GLN A 1 114 ? -3.282 -12.593 -21.369 1.00 88.94 114 GLN A C 1
ATOM 902 O O . GLN A 1 114 ? -2.375 -12.768 -20.559 1.00 88.94 114 GLN A O 1
ATOM 907 N N . HIS A 1 115 ? -3.172 -12.918 -22.655 1.00 86.50 115 HIS A N 1
ATOM 908 C CA . HIS A 1 115 ? -1.930 -13.393 -23.261 1.00 86.50 115 HIS A CA 1
ATOM 909 C C . HIS A 1 115 ? -1.210 -12.231 -23.936 1.00 86.50 115 HIS A C 1
ATOM 911 O O . HIS A 1 115 ? -1.803 -11.518 -24.748 1.00 86.50 115 HIS A O 1
ATOM 917 N N . TRP A 1 116 ? 0.064 -12.038 -23.605 1.00 87.31 116 TRP A N 1
ATOM 918 C CA . TRP A 1 116 ? 0.889 -11.049 -24.282 1.00 87.31 116 TRP A CA 1
ATOM 919 C C . TRP A 1 116 ? 1.480 -11.627 -25.572 1.00 87.31 116 TRP A C 1
ATOM 921 O O . TRP A 1 116 ? 1.963 -12.760 -25.582 1.00 87.31 116 TRP A O 1
ATOM 931 N N . LYS A 1 117 ? 1.435 -10.845 -26.655 1.00 88.81 117 LYS A N 1
ATOM 932 C CA . LYS A 1 117 ? 2.102 -11.142 -27.926 1.00 88.81 117 LYS A CA 1
ATOM 933 C C . LYS A 1 117 ? 2.886 -9.902 -28.369 1.00 88.81 117 LYS A C 1
ATOM 935 O O . LYS A 1 117 ? 2.309 -8.812 -28.339 1.00 88.81 117 LYS A O 1
ATOM 940 N N . PRO A 1 118 ? 4.168 -10.036 -28.748 1.00 88.44 118 PRO A N 1
ATOM 941 C CA . PRO A 1 118 ? 4.931 -8.922 -29.294 1.00 88.44 118 PRO A CA 1
ATOM 942 C C . PRO A 1 118 ? 4.334 -8.481 -30.633 1.00 88.44 118 PRO A C 1
ATOM 944 O O . PRO A 1 118 ? 3.826 -9.304 -31.385 1.00 88.44 118 PRO A O 1
ATOM 947 N N . VAL A 1 119 ? 4.417 -7.184 -30.916 1.00 90.75 119 VAL A N 1
ATOM 948 C CA . VAL A 1 119 ? 4.069 -6.608 -32.220 1.00 90.75 119 VAL A CA 1
ATOM 949 C C . VAL A 1 119 ? 5.375 -6.321 -32.949 1.00 90.75 119 VAL A C 1
ATOM 951 O O . VAL A 1 119 ? 6.216 -5.597 -32.408 1.00 90.75 119 VAL A O 1
ATOM 954 N N . GLU A 1 120 ? 5.563 -6.883 -34.141 1.00 91.06 120 GLU A N 1
ATOM 955 C CA . GLU A 1 120 ? 6.822 -6.792 -34.891 1.00 91.06 120 GLU A CA 1
ATOM 956 C C . GLU A 1 120 ? 7.195 -5.338 -35.211 1.00 91.06 120 GLU A C 1
ATOM 958 O O . GLU A 1 120 ? 8.330 -4.925 -34.976 1.00 91.06 120 GLU A O 1
ATOM 963 N N . GLU A 1 121 ? 6.219 -4.531 -35.628 1.00 90.50 121 GLU A N 1
ATOM 964 C CA . GLU A 1 121 ? 6.412 -3.114 -35.967 1.00 90.50 121 GLU A CA 1
ATOM 965 C C . GLU A 1 121 ? 6.980 -2.302 -34.793 1.00 90.50 121 GLU A C 1
ATOM 967 O O . GLU A 1 121 ? 7.890 -1.490 -34.957 1.00 90.50 121 GLU A O 1
ATOM 972 N N . LEU A 1 122 ? 6.492 -2.561 -33.573 1.00 87.19 122 LEU A N 1
ATOM 973 C CA . LEU A 1 122 ? 6.983 -1.877 -32.374 1.00 87.19 122 LEU A CA 1
ATOM 974 C C . LEU A 1 122 ? 8.432 -2.262 -32.060 1.00 87.19 122 LEU A C 1
ATOM 976 O O . LEU A 1 122 ? 9.206 -1.417 -31.613 1.00 87.19 122 LEU A O 1
ATOM 980 N N . GLN A 1 123 ? 8.814 -3.518 -32.310 1.00 87.75 123 GLN A N 1
ATOM 981 C CA . GLN A 1 123 ? 10.197 -3.970 -32.133 1.00 87.75 123 GLN A CA 1
ATOM 982 C C . GLN A 1 123 ? 11.119 -3.330 -33.172 1.00 87.75 123 GLN A C 1
ATOM 984 O O . GLN A 1 123 ? 12.212 -2.885 -32.828 1.00 87.75 123 GLN A O 1
ATOM 989 N N . MET A 1 124 ? 10.671 -3.231 -34.426 1.00 91.88 124 MET A N 1
ATOM 990 C CA . MET A 1 124 ? 11.429 -2.575 -35.492 1.00 91.88 124 MET A CA 1
ATOM 991 C C . MET A 1 124 ? 11.687 -1.104 -35.165 1.00 91.88 124 MET A C 1
ATOM 993 O O . MET A 1 124 ? 12.838 -0.674 -35.198 1.00 91.88 124 MET A O 1
ATOM 997 N N . VAL A 1 125 ? 10.653 -0.350 -34.777 1.00 89.31 125 VAL A N 1
ATOM 998 C CA . VAL A 1 125 ? 10.802 1.061 -34.378 1.00 89.31 125 VAL A CA 1
ATOM 999 C C . VAL A 1 125 ? 11.749 1.196 -33.189 1.00 89.31 125 VAL A C 1
ATOM 1001 O O . VAL A 1 125 ? 12.686 1.990 -33.239 1.00 89.31 125 VAL A O 1
ATOM 1004 N N . LYS A 1 126 ? 11.582 0.363 -32.156 1.00 86.38 126 LYS A N 1
ATOM 1005 C CA . LYS A 1 126 ? 12.449 0.386 -30.971 1.00 86.38 126 LYS A CA 1
ATOM 1006 C C . LYS A 1 126 ? 13.921 0.128 -31.306 1.00 86.38 126 LYS A C 1
ATOM 1008 O O . LYS A 1 126 ? 14.790 0.770 -30.724 1.00 86.38 126 LYS A O 1
ATOM 1013 N N . ASN A 1 127 ? 14.199 -0.775 -32.244 1.00 89.00 127 ASN A N 1
ATOM 1014 C CA . ASN A 1 127 ? 15.558 -1.078 -32.693 1.00 89.00 127 ASN A CA 1
ATOM 1015 C C . ASN A 1 127 ? 16.164 0.028 -33.572 1.00 89.00 127 ASN A C 1
ATOM 1017 O O . ASN A 1 127 ? 17.381 0.143 -33.622 1.00 89.00 127 ASN A O 1
ATOM 1021 N N . MET A 1 128 ? 15.344 0.821 -34.270 1.00 91.69 128 MET A N 1
ATOM 1022 C CA . MET A 1 128 ? 15.813 1.951 -35.086 1.00 91.69 128 MET A CA 1
ATOM 1023 C C . MET A 1 128 ? 16.083 3.214 -34.261 1.00 91.69 128 MET A C 1
ATOM 1025 O O . MET A 1 128 ? 16.866 4.062 -34.680 1.00 91.69 128 MET A O 1
ATOM 1029 N N . THR A 1 129 ? 15.401 3.375 -33.124 1.00 87.75 129 THR A N 1
ATOM 1030 C CA . THR A 1 129 ? 15.500 4.571 -32.271 1.00 87.75 129 THR A CA 1
ATOM 1031 C C . THR A 1 129 ? 16.564 4.456 -31.170 1.00 87.75 129 THR A C 1
ATOM 1033 O O . THR A 1 129 ? 16.968 5.480 -30.624 1.00 87.75 129 THR A O 1
ATOM 1036 N N . LYS A 1 130 ? 17.010 3.241 -30.829 1.00 67.00 130 LYS A N 1
ATOM 1037 C CA . LYS A 1 130 ? 17.987 2.973 -29.762 1.00 67.00 130 LYS A CA 1
ATOM 1038 C C . LYS A 1 130 ? 19.416 2.886 -30.289 1.00 67.00 130 LYS A C 1
ATOM 1040 O O . LYS A 1 130 ? 20.312 3.366 -29.560 1.00 67.00 130 LYS A O 1
#